Protein AF-A0A9N7UWE5-F1 (afdb_monomer_lite)

Organism: Pleuronectes platessa (NCBI:txid8262)

Structure (mmCIF, N/CA/C/O backbone):
data_AF-A0A9N7UWE5-F1
#
_entry.id   AF-A0A9N7UWE5-F1
#
loop_
_atom_site.group_PDB
_atom_site.id
_atom_site.type_symbol
_atom_site.label_atom_id
_atom_site.label_alt_id
_atom_site.label_comp_id
_atom_site.label_asym_id
_atom_site.label_entity_id
_atom_site.label_seq_id
_atom_site.pdbx_PDB_ins_code
_atom_site.Cartn_x
_atom_site.Cartn_y
_atom_site.Cartn_z
_atom_site.occupancy
_atom_site.B_iso_or_equiv
_atom_site.auth_seq_id
_atom_site.auth_comp_id
_atom_site.auth_asym_id
_atom_site.auth_atom_id
_atom_site.pdbx_PDB_model_num
ATOM 1 N N . MET A 1 1 ? 0.016 15.949 20.061 1.00 28.44 1 MET A N 1
ATOM 2 C CA . MET A 1 1 ? -0.399 16.517 18.764 1.00 28.44 1 MET A CA 1
ATOM 3 C C . MET A 1 1 ? -0.449 15.328 17.823 1.00 28.44 1 MET A C 1
ATOM 5 O O . MET A 1 1 ? 0.556 14.978 17.227 1.00 28.44 1 MET A O 1
ATOM 9 N N . GLU A 1 2 ? -1.555 14.591 17.890 1.00 26.73 2 GLU A N 1
ATOM 10 C CA . GLU A 1 2 ? -1.781 13.383 17.089 1.00 26.73 2 GLU A CA 1
ATOM 11 C C . GLU A 1 2 ? -2.125 13.824 15.660 1.00 26.73 2 GLU A C 1
ATOM 13 O O . GLU A 1 2 ? -2.926 14.754 15.519 1.00 26.73 2 GLU A O 1
ATOM 18 N N . PRO A 1 3 ? -1.537 13.233 14.607 1.00 29.22 3 PRO A N 1
ATOM 19 C CA . PRO A 1 3 ? -1.977 13.507 13.250 1.00 29.22 3 PRO A CA 1
ATOM 20 C C . PRO A 1 3 ? -3.410 12.990 13.080 1.00 29.22 3 PRO A C 1
ATOM 22 O O . PRO A 1 3 ? -3.706 11.806 13.232 1.00 29.22 3 PRO A O 1
ATOM 25 N N . ASP A 1 4 ? -4.310 13.925 12.806 1.00 27.38 4 ASP A N 1
ATOM 26 C CA . ASP A 1 4 ? -5.723 13.686 12.577 1.00 27.38 4 ASP A CA 1
ATOM 27 C C . ASP A 1 4 ? -5.925 12.951 11.242 1.00 27.38 4 ASP A C 1
ATOM 29 O O . ASP A 1 4 ? -5.776 13.519 10.161 1.00 27.38 4 ASP A O 1
ATOM 33 N N . PHE A 1 5 ? -6.254 11.662 11.319 1.00 35.66 5 PHE A N 1
ATOM 34 C CA . PHE A 1 5 ? -6.633 10.836 10.170 1.00 35.66 5 PHE A CA 1
ATOM 35 C C . PHE A 1 5 ? -8.125 10.968 9.808 1.00 35.66 5 PHE A C 1
ATOM 37 O O . PHE A 1 5 ? -8.650 10.146 9.052 1.00 35.66 5 PHE A O 1
ATOM 44 N N . THR A 1 6 ? -8.843 11.993 10.287 1.00 32.62 6 THR A N 1
ATOM 45 C CA . THR A 1 6 ? -10.228 12.261 9.865 1.00 32.62 6 THR A CA 1
ATOM 46 C C . THR A 1 6 ? -10.322 12.912 8.480 1.00 32.62 6 THR A C 1
ATOM 48 O O . THR A 1 6 ? -11.044 13.871 8.244 1.00 32.62 6 THR A O 1
ATOM 51 N N . GLY A 1 7 ? -9.717 12.274 7.481 1.00 30.69 7 GLY A N 1
ATOM 52 C CA . GLY A 1 7 ? -10.150 12.391 6.089 1.00 30.69 7 GLY A CA 1
ATOM 53 C C . GLY A 1 7 ? -11.409 11.556 5.831 1.00 30.69 7 GLY A C 1
ATOM 54 O O . GLY A 1 7 ? -11.403 10.687 4.963 1.00 30.69 7 GLY A O 1
ATOM 55 N N . LYS A 1 8 ? -12.489 11.760 6.598 1.00 36.31 8 LYS A N 1
ATOM 56 C CA . LYS A 1 8 ? -13.797 11.147 6.312 1.00 36.31 8 LYS A CA 1
ATOM 57 C C . LYS A 1 8 ? -14.461 11.926 5.178 1.00 36.31 8 LYS A C 1
ATOM 59 O O . LYS A 1 8 ? -15.153 12.907 5.426 1.00 36.31 8 LYS A O 1
ATOM 64 N N . ARG A 1 9 ? -14.278 11.485 3.932 1.00 36.41 9 ARG A N 1
ATOM 65 C CA . ARG A 1 9 ? -15.212 11.845 2.857 1.00 36.41 9 ARG A CA 1
ATOM 66 C C . ARG A 1 9 ? -16.353 10.833 2.855 1.00 36.41 9 ARG A C 1
ATOM 68 O O . ARG A 1 9 ? -16.138 9.652 2.599 1.00 36.41 9 ARG A O 1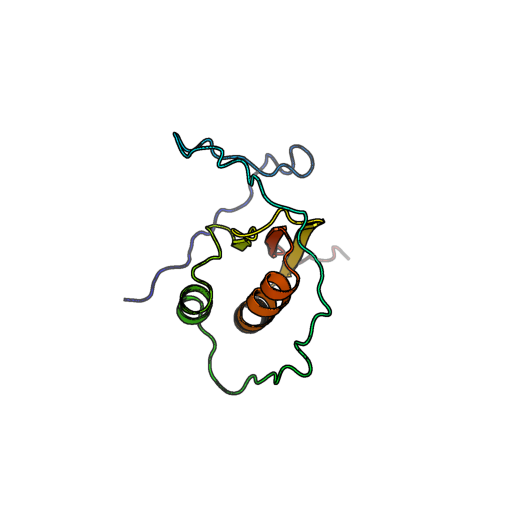
ATOM 75 N N . ASN A 1 10 ? -17.547 11.311 3.197 1.00 30.31 10 ASN A N 1
ATOM 76 C CA . ASN A 1 10 ? -18.788 10.571 3.013 1.00 30.31 10 ASN A CA 1
ATOM 77 C C . ASN A 1 10 ? -19.048 10.438 1.507 1.00 30.31 10 ASN A C 1
ATOM 79 O O . ASN A 1 10 ? -18.948 11.420 0.773 1.00 30.31 10 ASN A O 1
ATOM 83 N N . VAL A 1 11 ? -19.346 9.220 1.061 1.00 43.16 11 VAL A N 1
ATOM 84 C CA . VAL A 1 11 ? -19.794 8.943 -0.306 1.00 43.16 11 VAL A CA 1
ATOM 85 C C . VAL A 1 11 ? -21.229 9.457 -0.424 1.00 43.16 11 VAL A C 1
ATOM 87 O O . VAL A 1 11 ? -22.121 8.913 0.222 1.00 43.16 11 VAL A O 1
ATOM 90 N N . SER A 1 12 ? -21.445 10.509 -1.215 1.00 35.28 12 SER A N 1
ATOM 91 C CA . SER A 1 12 ? -22.779 10.928 -1.651 1.00 35.28 12 SER A CA 1
ATOM 92 C C . SER A 1 12 ? -22.823 11.087 -3.173 1.00 35.28 12 SER A C 1
ATOM 94 O O . SER A 1 12 ? -22.266 12.032 -3.726 1.00 35.28 12 SER A O 1
ATOM 96 N N . GLU A 1 13 ? -23.512 10.119 -3.787 1.00 40.38 13 GLU A N 1
ATOM 97 C CA . GLU A 1 13 ? -24.467 10.257 -4.906 1.00 40.38 13 GLU A CA 1
ATOM 98 C C . GLU A 1 13 ? -23.976 10.357 -6.363 1.00 40.38 13 GLU A C 1
ATOM 100 O O . GLU A 1 13 ? -24.789 10.507 -7.269 1.00 40.38 13 GLU A O 1
ATOM 105 N N . GLU A 1 14 ? -22.699 10.090 -6.634 1.00 36.31 14 GLU A N 1
ATOM 106 C CA . GLU A 1 14 ? -22.213 9.702 -7.977 1.00 36.31 14 GLU A CA 1
ATOM 107 C C . GLU A 1 14 ? -21.528 8.320 -7.913 1.00 36.31 14 GLU A C 1
ATOM 109 O O . GLU A 1 14 ? -20.378 8.153 -8.302 1.00 36.31 14 GLU A O 1
ATOM 114 N N . GLU A 1 15 ? -22.226 7.325 -7.352 1.00 43.97 15 GLU A N 1
ATOM 115 C CA . GLU A 1 15 ? -21.746 6.040 -6.793 1.00 43.97 15 GLU A CA 1
ATOM 116 C C . GLU A 1 15 ? -20.818 5.145 -7.634 1.00 43.97 15 GLU A C 1
ATOM 118 O O . GLU A 1 15 ? -20.455 4.062 -7.186 1.00 43.97 15 GLU A O 1
ATOM 123 N N . GLU A 1 16 ? -20.391 5.524 -8.834 1.00 43.69 16 GLU A N 1
ATOM 124 C CA . GLU A 1 16 ? -19.594 4.601 -9.624 1.00 43.69 16 GLU A CA 1
ATOM 125 C C . GLU A 1 16 ? -18.741 5.261 -10.704 1.00 43.69 16 GLU A C 1
ATOM 127 O O . GLU A 1 16 ? -17.572 4.906 -10.849 1.00 43.69 16 GLU A O 1
ATOM 132 N N . LYS A 1 17 ? -19.358 6.029 -11.608 1.00 40.38 17 LYS A N 1
ATOM 133 C CA . LYS A 1 17 ? -19.020 5.952 -13.050 1.00 40.38 17 LYS A CA 1
ATOM 134 C C . LYS A 1 17 ? -18.286 4.635 -13.435 1.00 40.38 17 LYS A C 1
ATOM 136 O O . LYS A 1 17 ? -17.290 4.615 -14.148 1.00 40.38 17 LYS A O 1
ATOM 141 N N . ARG A 1 18 ? -18.832 3.531 -12.904 1.00 48.28 18 ARG A N 1
ATOM 142 C CA . ARG A 1 18 ? -18.579 2.101 -13.095 1.00 48.28 18 ARG A CA 1
ATOM 143 C C . ARG A 1 18 ? -17.222 1.468 -12.717 1.00 48.28 18 ARG A C 1
ATOM 145 O O . ARG A 1 18 ? -16.718 0.665 -13.488 1.00 48.28 18 ARG A O 1
ATOM 152 N N . MET A 1 19 ? -16.684 1.735 -11.518 1.00 44.28 19 MET A N 1
ATOM 153 C CA . MET A 1 19 ? -15.326 1.388 -11.000 1.00 44.28 19 MET A CA 1
ATOM 154 C C . MET A 1 19 ? -14.265 2.502 -11.188 1.00 44.28 19 MET A C 1
ATOM 156 O O . MET A 1 19 ? -13.062 2.231 -11.231 1.00 44.28 19 MET A O 1
ATOM 160 N N . GLY A 1 20 ? -14.687 3.767 -11.291 1.00 29.86 20 GLY A N 1
ATOM 161 C CA . GLY A 1 20 ? -13.846 4.923 -11.625 1.00 29.86 20 GLY A CA 1
ATOM 162 C C . GLY A 1 20 ? -12.791 5.318 -10.578 1.00 29.86 20 GLY A C 1
ATOM 163 O O . GLY A 1 20 ? -13.089 5.947 -9.569 1.00 29.86 20 GLY A O 1
ATOM 164 N N . VAL A 1 21 ? -11.524 5.024 -10.879 1.00 42.44 21 VAL A N 1
ATOM 165 C CA . VAL A 1 21 ? -10.328 5.613 -10.254 1.00 42.44 21 VAL A CA 1
ATOM 166 C C . VAL A 1 21 ? -10.088 7.004 -10.858 1.00 42.44 21 VAL A C 1
ATOM 168 O O . VAL A 1 21 ? -9.732 7.103 -12.033 1.00 42.44 21 VAL A O 1
ATOM 171 N N . GLU A 1 22 ? -10.235 8.084 -10.086 1.00 37.09 22 GLU A N 1
ATOM 172 C CA . GLU A 1 22 ? -9.873 9.433 -10.548 1.00 37.09 22 GLU A CA 1
ATOM 173 C C . GLU A 1 22 ? -8.345 9.606 -10.644 1.00 37.09 22 GLU A C 1
ATOM 175 O O . GLU A 1 22 ? -7.605 9.414 -9.675 1.00 37.09 22 GLU A O 1
ATOM 180 N N . ARG A 1 23 ? -7.862 10.005 -11.829 1.00 41.22 23 ARG A N 1
ATOM 181 C CA . ARG A 1 23 ? -6.534 10.605 -12.009 1.00 41.22 23 ARG A CA 1
ATOM 182 C C . ARG A 1 23 ? -6.634 12.081 -11.646 1.00 41.22 23 ARG A C 1
ATOM 184 O O . ARG A 1 23 ? -7.219 12.851 -12.401 1.00 41.22 23 ARG A O 1
ATOM 191 N N . MET A 1 24 ? -5.996 12.491 -10.555 1.00 34.28 24 MET A N 1
ATOM 192 C CA . MET A 1 24 ? -5.613 13.892 -10.418 1.00 34.28 24 MET A CA 1
ATOM 193 C C . MET A 1 24 ? -4.445 14.150 -11.372 1.00 34.28 24 MET A C 1
ATOM 195 O O . MET A 1 24 ? -3.380 13.545 -11.252 1.00 34.28 24 MET A O 1
ATOM 199 N N . ILE A 1 25 ? -4.679 15.012 -12.362 1.00 44.03 25 ILE A N 1
ATOM 200 C CA . ILE A 1 25 ? -3.634 15.584 -13.207 1.00 44.03 25 ILE A CA 1
ATOM 201 C C . ILE A 1 25 ? -2.845 16.541 -12.310 1.00 44.03 25 ILE A C 1
ATOM 203 O O . ILE A 1 25 ? -3.223 17.694 -12.123 1.00 44.03 25 ILE A O 1
ATOM 207 N N . GLY A 1 26 ? -1.778 16.020 -11.710 1.00 34.75 26 GLY A N 1
ATOM 208 C CA . GLY A 1 26 ? -0.696 16.814 -11.151 1.00 34.75 26 GLY A CA 1
ATOM 209 C C . GLY A 1 26 ? 0.270 17.190 -12.269 1.00 34.75 26 GLY A C 1
ATOM 210 O O . GLY A 1 26 ? 0.764 16.334 -13.001 1.00 34.75 26 GLY A O 1
ATOM 211 N N . SER A 1 27 ? 0.488 18.488 -12.419 1.00 38.44 27 SER A N 1
ATOM 212 C CA . SER A 1 27 ? 1.426 19.134 -13.327 1.00 38.44 27 SER A CA 1
ATOM 213 C C . SER A 1 27 ? 2.832 18.531 -13.234 1.00 38.44 27 SER A C 1
ATOM 215 O O . SER A 1 27 ? 3.393 18.460 -12.148 1.00 38.44 27 SER A O 1
ATOM 217 N N . GLY A 1 28 ? 3.415 18.180 -14.384 1.00 41.81 28 GLY A N 1
ATOM 218 C CA . GLY A 1 28 ? 4.865 18.105 -14.588 1.00 41.81 28 GLY A CA 1
ATOM 219 C C . GLY A 1 28 ? 5.642 17.133 -13.695 1.00 41.81 28 GLY A C 1
ATOM 220 O O . GLY A 1 28 ? 6.259 17.533 -12.717 1.00 41.81 28 GLY A O 1
ATOM 221 N N . GLY A 1 29 ? 5.735 15.878 -14.125 1.00 33.41 29 GLY A N 1
ATOM 222 C CA . GLY A 1 29 ? 6.756 14.937 -13.674 1.00 33.41 29 GLY A CA 1
ATOM 223 C C . GLY A 1 29 ? 7.061 14.001 -14.831 1.00 33.41 29 GLY A C 1
ATOM 224 O O . GLY A 1 29 ? 6.152 13.368 -15.355 1.00 33.41 29 GLY A O 1
ATOM 225 N N . GLN A 1 30 ? 8.303 14.023 -15.301 1.00 32.38 30 GLN A N 1
ATOM 226 C CA . GLN A 1 30 ? 8.770 13.347 -16.506 1.00 32.38 30 GLN A CA 1
ATOM 227 C C . GLN A 1 30 ? 8.300 11.888 -16.559 1.00 32.38 30 GLN A C 1
ATOM 229 O O . GLN A 1 30 ? 8.453 11.137 -15.599 1.00 32.38 30 GLN A O 1
ATOM 234 N N . GLU A 1 31 ? 7.754 11.485 -17.708 1.00 41.59 31 GLU A N 1
ATOM 235 C CA . GLU A 1 31 ? 7.616 10.079 -18.063 1.00 41.59 31 GLU A CA 1
ATOM 236 C C . GLU A 1 31 ? 9.024 9.510 -18.241 1.00 41.59 31 GLU A C 1
ATOM 238 O O . GLU A 1 31 ? 9.597 9.496 -19.333 1.00 41.59 31 GLU A O 1
ATOM 243 N N . GLU A 1 32 ? 9.618 9.104 -17.125 1.00 43.56 32 GLU A N 1
ATOM 244 C CA . GLU A 1 32 ? 10.858 8.355 -17.097 1.00 43.56 32 GLU A CA 1
ATOM 245 C C . GLU A 1 32 ? 10.532 6.971 -17.660 1.00 43.56 32 GLU A C 1
ATOM 247 O O . GLU A 1 32 ? 10.134 6.036 -16.964 1.00 43.56 32 GLU A O 1
ATOM 252 N N . ARG A 1 33 ? 10.596 6.870 -18.993 1.00 47.94 33 ARG A N 1
ATOM 253 C CA . ARG A 1 33 ? 10.618 5.594 -19.702 1.00 47.94 33 ARG A CA 1
ATOM 254 C C . ARG A 1 33 ? 11.680 4.748 -19.018 1.00 47.94 33 ARG A C 1
ATOM 256 O O . ARG A 1 33 ? 12.865 5.003 -19.206 1.00 47.94 33 ARG A O 1
ATOM 263 N N . ALA A 1 34 ? 11.268 3.728 -18.272 1.00 49.94 34 ALA A N 1
ATOM 264 C CA . ALA A 1 34 ? 12.176 2.674 -17.863 1.00 49.94 34 ALA A CA 1
ATOM 265 C C . ALA A 1 34 ? 12.739 2.038 -19.145 1.00 49.94 34 ALA A C 1
ATOM 267 O O . ALA A 1 34 ? 12.115 1.166 -19.754 1.00 49.94 34 ALA A O 1
ATOM 268 N N . VAL A 1 35 ? 13.911 2.500 -19.585 1.00 54.12 35 VAL A N 1
ATOM 269 C CA . VAL A 1 35 ? 14.775 1.805 -20.542 1.00 54.12 35 VAL A CA 1
ATOM 270 C C . VAL A 1 35 ? 15.371 0.630 -19.769 1.00 54.12 35 VAL A C 1
ATOM 272 O O . VAL A 1 35 ? 16.534 0.622 -19.390 1.00 54.12 35 VAL A O 1
ATOM 275 N N . GLY A 1 36 ? 14.514 -0.314 -19.395 1.00 58.75 36 GLY A N 1
ATOM 276 C CA . GLY A 1 36 ? 14.825 -1.344 -18.421 1.00 58.75 36 GLY A CA 1
ATOM 277 C C . GLY A 1 36 ? 14.263 -2.676 -18.870 1.00 58.75 36 GLY A C 1
ATOM 278 O O . GLY A 1 36 ? 13.107 -2.779 -19.291 1.00 58.75 36 GLY A O 1
ATOM 279 N N . THR A 1 37 ? 15.094 -3.708 -18.779 1.00 81.62 37 THR A N 1
ATOM 280 C CA . THR A 1 37 ? 14.703 -5.105 -18.965 1.00 81.62 37 THR A CA 1
ATOM 281 C C . THR A 1 37 ? 13.489 -5.436 -18.086 1.00 81.62 37 THR A C 1
ATOM 283 O O . THR A 1 37 ? 13.292 -4.856 -17.013 1.00 81.62 37 THR A O 1
ATOM 286 N N . ILE A 1 38 ? 12.642 -6.364 -18.544 1.00 85.81 38 ILE A N 1
ATOM 287 C CA . ILE A 1 38 ? 11.531 -6.891 -17.736 1.00 85.81 38 ILE A CA 1
ATOM 288 C C . ILE A 1 38 ? 12.098 -7.390 -16.405 1.00 85.81 38 ILE A C 1
ATOM 290 O O . ILE A 1 38 ? 13.127 -8.066 -16.405 1.00 85.81 38 ILE A O 1
ATOM 294 N N . CYS A 1 39 ? 11.428 -7.075 -15.293 1.00 86.62 39 CYS A N 1
ATOM 295 C CA . CYS A 1 39 ? 11.816 -7.579 -13.983 1.00 86.62 39 CYS A CA 1
ATOM 296 C C . CYS A 1 39 ? 11.916 -9.104 -14.047 1.00 86.62 39 CYS A C 1
ATOM 298 O O . CYS A 1 39 ? 10.913 -9.803 -14.224 1.00 86.62 39 CYS A O 1
ATOM 300 N N . ILE A 1 40 ? 13.138 -9.618 -13.933 1.00 77.31 40 ILE A N 1
ATOM 301 C CA . ILE A 1 40 ? 13.348 -11.045 -13.774 1.00 77.31 40 ILE A CA 1
ATOM 302 C C . ILE A 1 40 ? 12.825 -11.402 -12.392 1.00 77.31 40 ILE A C 1
ATOM 304 O O . ILE A 1 40 ? 13.293 -10.881 -11.381 1.00 77.31 40 ILE A O 1
ATOM 308 N N . GLN A 1 41 ? 11.832 -12.285 -12.344 1.00 66.25 41 GLN A N 1
ATOM 309 C CA . GLN A 1 41 ? 11.441 -12.931 -11.101 1.00 66.25 41 GLN A CA 1
ATOM 310 C C . GLN A 1 41 ? 12.514 -13.979 -10.781 1.00 66.25 41 GLN A C 1
ATOM 312 O O . GLN A 1 41 ? 12.267 -15.180 -10.844 1.00 66.25 41 GLN A O 1
ATOM 317 N N . LEU A 1 42 ? 13.750 -13.516 -10.548 1.00 62.59 42 LEU A N 1
ATOM 318 C CA . LEU A 1 42 ? 14.789 -14.329 -9.933 1.00 62.59 42 LEU A CA 1
ATOM 319 C C . LEU A 1 42 ? 14.174 -14.859 -8.644 1.00 62.59 42 LEU A C 1
ATOM 321 O O . LEU A 1 42 ? 13.552 -14.093 -7.906 1.00 62.59 42 LEU A O 1
ATOM 325 N N . VAL A 1 43 ? 14.253 -16.180 -8.494 1.00 58.84 43 VAL A N 1
ATOM 326 C CA . VAL A 1 43 ? 13.645 -17.002 -7.445 1.00 58.84 43 VAL A CA 1
ATOM 327 C C . VAL A 1 43 ? 13.476 -16.177 -6.172 1.00 58.84 43 VAL A C 1
ATOM 329 O O . VAL A 1 43 ? 14.452 -15.626 -5.672 1.00 58.84 43 VAL A O 1
ATOM 332 N N . CYS A 1 44 ? 12.234 -15.998 -5.710 1.00 59.62 44 CYS A N 1
ATOM 333 C CA . CYS A 1 44 ? 11.945 -15.209 -4.518 1.00 59.62 44 CYS A CA 1
ATOM 334 C C . CYS A 1 44 ? 12.548 -15.902 -3.281 1.00 59.62 44 CYS A C 1
ATOM 336 O O . CYS A 1 44 ? 11.821 -16.532 -2.521 1.00 59.62 44 CYS A O 1
ATOM 338 N N . ASP A 1 45 ? 13.858 -15.771 -3.061 1.00 53.59 45 ASP A N 1
ATOM 339 C CA . ASP A 1 45 ? 14.605 -16.266 -1.895 1.00 53.59 45 ASP A CA 1
ATOM 340 C C . ASP A 1 45 ? 14.352 -15.385 -0.666 1.00 53.59 45 ASP A C 1
ATOM 342 O O . ASP A 1 45 ? 15.237 -14.994 0.091 1.00 53.59 45 ASP A O 1
ATOM 346 N N . VAL A 1 46 ? 13.090 -15.050 -0.440 1.00 66.81 46 VAL A N 1
ATOM 347 C CA . VAL A 1 46 ? 12.632 -14.582 0.858 1.00 66.81 46 VAL A CA 1
ATOM 348 C C . VAL A 1 46 ? 11.786 -15.693 1.418 1.00 66.81 46 VAL A C 1
ATOM 350 O O . VAL A 1 46 ? 10.590 -15.770 1.165 1.00 66.81 46 VAL A O 1
ATOM 353 N N . GLY A 1 47 ? 12.487 -16.596 2.105 1.00 74.75 47 GLY A N 1
ATOM 354 C CA . GLY A 1 47 ? 11.924 -17.729 2.815 1.00 74.75 47 GLY A CA 1
ATOM 355 C C . GLY A 1 47 ? 10.996 -17.292 3.949 1.00 74.75 47 GLY A C 1
ATOM 356 O O . GLY A 1 47 ? 10.136 -16.428 3.804 1.00 74.75 47 GLY A O 1
ATOM 357 N N . ARG A 1 48 ? 11.119 -17.922 5.113 1.00 78.94 48 ARG A N 1
ATOM 358 C CA . ARG A 1 48 ? 10.160 -17.707 6.202 1.00 78.94 48 ARG A CA 1
ATOM 359 C C . ARG A 1 48 ? 10.178 -16.251 6.680 1.00 78.94 48 ARG A C 1
ATOM 361 O O . ARG A 1 48 ? 11.229 -15.723 7.031 1.00 78.94 48 ARG A O 1
ATOM 368 N N . LEU A 1 49 ? 9.000 -15.637 6.735 1.00 85.94 49 LEU A N 1
ATOM 369 C CA . LEU A 1 49 ? 8.781 -14.352 7.386 1.00 85.94 49 LEU A CA 1
ATOM 370 C C . LEU A 1 49 ? 8.218 -14.610 8.783 1.00 85.94 49 LEU A C 1
ATOM 372 O O . LEU A 1 49 ? 7.169 -15.239 8.913 1.00 85.94 49 LEU A O 1
ATOM 376 N N . LEU A 1 50 ? 8.911 -14.133 9.816 1.00 87.81 50 LEU A N 1
ATOM 377 C CA . LEU A 1 50 ? 8.381 -14.150 11.174 1.00 87.81 50 LEU A CA 1
ATOM 378 C C . LEU A 1 50 ? 7.317 -13.056 11.306 1.00 87.81 50 LEU A C 1
ATOM 380 O O . LEU A 1 50 ? 7.575 -11.892 10.994 1.00 87.81 50 LEU A O 1
ATOM 384 N N . ILE A 1 51 ? 6.122 -13.447 11.742 1.00 90.06 51 ILE A N 1
ATOM 385 C CA . ILE A 1 51 ? 4.987 -12.547 11.940 1.00 90.06 51 ILE A CA 1
ATOM 386 C C . ILE A 1 51 ? 4.705 -12.480 13.437 1.00 90.06 51 ILE A C 1
ATOM 388 O O . ILE A 1 51 ? 4.448 -13.504 14.068 1.00 90.06 51 ILE A O 1
ATOM 392 N N . GLU A 1 52 ? 4.727 -11.271 13.986 1.00 90.00 52 GLU A N 1
ATOM 393 C CA . GLU A 1 52 ? 4.483 -11.001 15.397 1.00 90.00 52 GLU A CA 1
ATOM 394 C C . GLU A 1 52 ? 3.469 -9.869 15.563 1.00 90.00 52 GLU A C 1
ATOM 396 O O . GLU A 1 52 ? 3.499 -8.859 14.862 1.00 90.00 52 GLU A O 1
ATOM 401 N N . PHE A 1 53 ? 2.582 -10.026 16.545 1.00 88.44 53 PHE A N 1
ATOM 402 C CA . PHE A 1 53 ? 1.522 -9.062 16.861 1.00 88.44 53 PHE A CA 1
ATOM 403 C C . PHE A 1 53 ? 1.663 -8.492 18.282 1.00 88.44 53 PHE A C 1
ATOM 405 O O . PHE A 1 53 ? 0.695 -8.038 18.882 1.00 88.44 53 PHE A O 1
ATOM 412 N N . SER A 1 54 ? 2.868 -8.566 18.851 1.00 79.44 54 SER A N 1
ATOM 413 C CA . SER A 1 54 ? 3.145 -8.274 20.263 1.00 79.44 54 SER A CA 1
ATOM 414 C C . SER A 1 54 ? 3.249 -6.777 20.580 1.00 79.44 54 SER A C 1
AT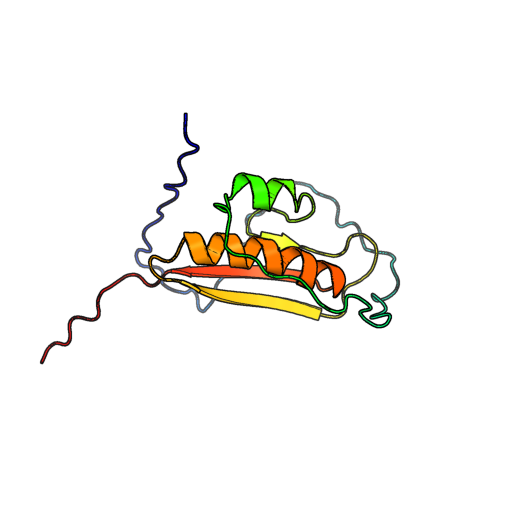OM 416 O O . SER A 1 54 ? 2.944 -6.367 21.697 1.00 79.44 54 SER A O 1
ATOM 418 N N . SER A 1 55 ? 3.659 -5.947 19.614 1.00 82.25 55 SER A N 1
ATOM 419 C CA . SER A 1 55 ? 3.866 -4.500 19.789 1.00 82.25 55 SER A CA 1
ATOM 420 C C . SER A 1 55 ? 2.886 -3.683 18.957 1.00 82.25 55 SER A C 1
ATOM 422 O O . SER A 1 55 ? 2.595 -4.061 17.825 1.00 82.25 55 SER A O 1
ATOM 424 N N . GLN A 1 56 ? 2.387 -2.558 19.489 1.00 86.94 56 GLN A N 1
ATOM 425 C CA . GLN A 1 56 ? 1.465 -1.685 18.754 1.00 86.94 56 GLN A CA 1
ATOM 426 C C . GLN A 1 56 ? 2.094 -1.218 17.435 1.00 86.94 56 GLN A C 1
ATOM 428 O O . GLN A 1 56 ? 3.142 -0.572 17.419 1.00 86.94 56 GLN A O 1
ATOM 433 N N . MET A 1 57 ? 1.433 -1.545 16.324 1.00 91.94 57 MET A N 1
ATOM 434 C CA . MET A 1 57 ? 1.821 -1.075 15.000 1.00 91.94 57 MET A CA 1
ATOM 435 C C . MET A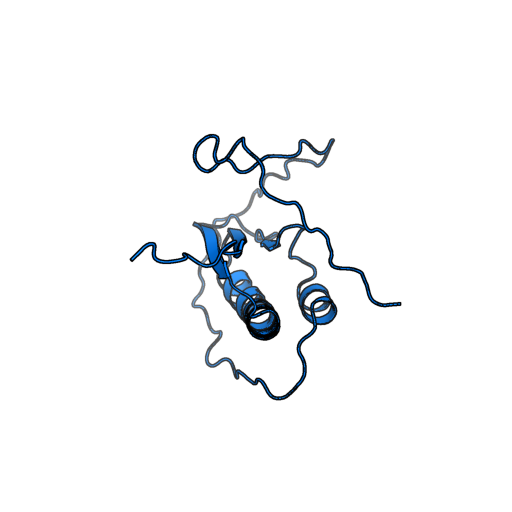 1 57 ? 1.176 0.286 14.738 1.00 91.94 57 MET A C 1
ATOM 437 O O . MET A 1 57 ? -0.033 0.431 14.928 1.00 91.94 57 MET A O 1
ATOM 441 N N . THR A 1 58 ? 1.955 1.269 14.285 1.00 92.81 58 THR A N 1
ATOM 442 C CA . THR A 1 58 ? 1.465 2.614 13.941 1.00 92.81 58 THR A CA 1
ATOM 443 C C . THR A 1 58 ? 1.615 2.887 12.446 1.00 92.81 58 THR A C 1
ATOM 445 O O . THR A 1 58 ? 2.443 2.266 11.775 1.00 92.81 58 THR A O 1
ATOM 448 N N . MET A 1 59 ? 0.810 3.802 11.903 1.00 88.31 59 MET A N 1
ATOM 449 C CA . MET A 1 59 ? 0.867 4.124 10.471 1.00 88.31 59 MET A CA 1
ATOM 45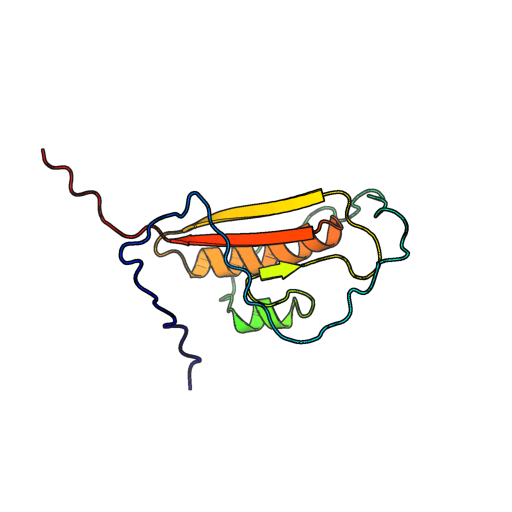0 C C . MET A 1 59 ? 2.155 4.863 10.105 1.00 88.31 59 MET A C 1
ATOM 452 O O . MET A 1 59 ? 2.715 4.635 9.036 1.00 88.31 59 MET A O 1
ATOM 456 N N . GLU A 1 60 ? 2.673 5.677 11.019 1.00 90.75 60 GLU A N 1
ATOM 457 C CA . GLU A 1 60 ? 3.930 6.412 10.873 1.00 90.75 60 GLU A CA 1
ATOM 458 C C . GLU A 1 60 ? 5.097 5.440 10.709 1.00 90.75 60 GLU A C 1
ATOM 460 O O . GLU A 1 60 ? 5.968 5.634 9.861 1.00 90.75 60 GLU A O 1
ATOM 465 N N . ARG A 1 61 ? 5.097 4.349 11.487 1.00 91.44 61 ARG A N 1
ATOM 466 C CA . ARG A 1 61 ? 6.105 3.296 11.366 1.00 91.44 61 ARG A CA 1
ATOM 467 C C . ARG A 1 61 ? 6.015 2.598 10.011 1.00 91.44 61 ARG A C 1
ATOM 469 O O . ARG A 1 61 ? 7.038 2.452 9.348 1.00 91.44 61 ARG A O 1
ATOM 476 N N . VAL A 1 62 ? 4.805 2.235 9.576 1.00 91.62 62 VAL A N 1
ATOM 477 C CA . VAL A 1 62 ? 4.573 1.602 8.265 1.00 91.62 62 VAL A CA 1
ATOM 478 C C . VAL A 1 62 ? 5.091 2.480 7.125 1.00 91.62 62 VAL A C 1
ATOM 480 O O . VAL A 1 62 ? 5.784 1.978 6.241 1.00 91.62 62 VAL A O 1
ATOM 483 N N . GLN A 1 63 ? 4.797 3.782 7.151 1.00 91.00 63 GLN A N 1
ATOM 484 C CA . GLN A 1 63 ? 5.260 4.737 6.140 1.00 91.00 63 GLN A CA 1
ATOM 485 C C . GLN A 1 63 ? 6.783 4.896 6.166 1.00 91.00 63 GLN A C 1
ATOM 487 O O . GLN A 1 63 ? 7.434 4.796 5.128 1.00 91.00 63 GLN A O 1
ATOM 492 N N . LYS A 1 64 ? 7.369 5.067 7.358 1.00 92.19 64 LYS A N 1
ATOM 493 C CA . LYS A 1 64 ? 8.819 5.220 7.536 1.00 92.19 64 LYS A CA 1
ATOM 494 C C . LYS A 1 64 ? 9.606 4.008 7.030 1.00 92.19 64 LYS A C 1
ATOM 496 O O . LYS A 1 64 ? 10.679 4.172 6.459 1.00 92.19 64 LYS A O 1
ATOM 501 N N . GLU A 1 65 ? 9.087 2.800 7.230 1.00 91.25 65 GLU A N 1
ATOM 502 C CA . GLU A 1 65 ? 9.709 1.552 6.759 1.00 91.25 65 GLU A CA 1
ATOM 503 C C . GLU A 1 65 ? 9.517 1.317 5.246 1.00 91.25 65 GLU A C 1
ATOM 505 O O . GLU A 1 65 ? 10.212 0.495 4.640 1.00 91.25 65 GLU A O 1
ATOM 510 N N . ASN A 1 66 ? 8.604 2.054 4.604 1.00 89.94 66 ASN A N 1
ATOM 511 C CA . ASN A 1 66 ? 8.263 1.910 3.189 1.00 89.94 66 ASN A CA 1
ATOM 512 C C . ASN A 1 66 ? 8.352 3.243 2.420 1.00 89.94 66 ASN A C 1
ATOM 514 O O . ASN A 1 66 ? 7.377 3.642 1.786 1.00 89.94 66 ASN A O 1
ATOM 518 N N . PRO A 1 67 ? 9.528 3.900 2.379 1.00 91.38 67 PRO A N 1
ATOM 519 C CA . PRO A 1 67 ? 9.682 5.231 1.779 1.00 91.38 67 PRO A CA 1
ATOM 520 C C . PRO A 1 67 ? 9.433 5.270 0.263 1.00 91.38 67 PRO A C 1
ATOM 522 O O . PRO A 1 67 ? 9.163 6.325 -0.294 1.00 91.38 67 PRO A O 1
ATOM 525 N N . ASN A 1 68 ? 9.511 4.119 -0.410 1.00 89.00 68 ASN A N 1
ATOM 526 C CA . ASN A 1 68 ? 9.299 4.016 -1.856 1.00 89.00 68 ASN A CA 1
ATOM 527 C C . ASN A 1 68 ? 7.820 3.807 -2.225 1.00 89.00 68 ASN A C 1
ATOM 529 O O . ASN A 1 68 ? 7.505 3.661 -3.404 1.00 89.00 68 ASN A O 1
ATOM 533 N N . VAL A 1 69 ? 6.929 3.704 -1.235 1.00 90.12 69 VAL A N 1
ATOM 534 C CA . VAL A 1 69 ? 5.483 3.640 -1.461 1.00 90.12 69 VAL A CA 1
ATOM 535 C C . VAL A 1 69 ? 4.970 5.069 -1.569 1.00 90.12 69 VAL A C 1
ATOM 537 O O . VAL A 1 69 ? 5.149 5.872 -0.657 1.00 90.12 69 VAL A O 1
ATOM 540 N N . THR A 1 70 ? 4.350 5.388 -2.698 1.00 89.44 70 THR A N 1
ATOM 541 C CA . THR A 1 70 ? 3.788 6.710 -2.964 1.00 89.44 70 THR A CA 1
ATOM 542 C C . THR A 1 70 ? 2.392 6.853 -2.360 1.00 89.44 70 THR A C 1
ATOM 544 O O . THR A 1 70 ? 1.794 5.896 -1.848 1.00 89.44 70 THR A O 1
ATOM 547 N N . GLU A 1 71 ? 1.865 8.078 -2.407 1.00 83.69 71 GLU A N 1
ATOM 548 C CA . GLU A 1 71 ? 0.533 8.407 -1.909 1.00 83.69 71 GLU A CA 1
ATOM 549 C C . GLU A 1 71 ? -0.546 7.451 -2.454 1.00 83.69 71 GLU A C 1
ATOM 551 O O . GLU A 1 71 ? -0.543 7.042 -3.620 1.00 83.69 71 GLU A O 1
ATOM 556 N N . GLY A 1 72 ? -1.474 7.060 -1.577 1.00 82.56 72 GLY A N 1
ATOM 557 C CA . GLY A 1 72 ? -2.509 6.076 -1.898 1.00 82.56 72 GLY A CA 1
ATOM 558 C C . GLY A 1 72 ? -2.022 4.623 -1.900 1.00 82.56 72 GLY A C 1
ATOM 559 O O . GLY A 1 72 ? -2.734 3.751 -2.387 1.00 82.56 72 GLY A O 1
ATOM 560 N N . GLY A 1 73 ? -0.827 4.338 -1.370 1.00 88.12 73 GLY A N 1
ATOM 561 C CA . GLY A 1 73 ? -0.351 2.966 -1.173 1.00 88.12 73 GLY A CA 1
ATOM 562 C C . GLY A 1 73 ? 0.118 2.287 -2.459 1.00 88.12 73 GLY A C 1
ATOM 563 O O . GLY A 1 73 ? -0.033 1.069 -2.596 1.00 88.12 73 GLY A O 1
ATOM 564 N N . ARG A 1 74 ? 0.655 3.066 -3.408 1.00 93.94 74 ARG A N 1
ATOM 565 C CA . ARG A 1 74 ? 1.157 2.564 -4.693 1.00 93.94 74 ARG A CA 1
ATOM 566 C C . ARG A 1 74 ? 2.664 2.361 -4.681 1.00 93.94 74 ARG A C 1
ATOM 568 O O . ARG A 1 74 ? 3.400 3.063 -3.996 1.00 93.94 74 ARG A O 1
ATOM 575 N N . TYR A 1 75 ? 3.127 1.399 -5.461 1.00 94.19 75 TYR A N 1
ATOM 576 C CA . TYR A 1 75 ? 4.545 1.140 -5.660 1.00 94.19 75 TYR A CA 1
ATOM 577 C C . TYR A 1 75 ? 4.786 0.626 -7.070 1.00 94.19 75 TYR A C 1
ATOM 579 O O . TYR A 1 75 ? 4.077 -0.254 -7.551 1.00 94.19 75 TYR A O 1
ATOM 587 N N . THR A 1 76 ? 5.855 1.117 -7.681 1.00 92.94 76 THR A N 1
ATOM 588 C CA . THR A 1 76 ? 6.376 0.608 -8.945 1.00 92.94 76 THR A CA 1
ATOM 589 C C . THR A 1 76 ? 7.882 0.390 -8.774 1.00 92.94 76 THR A C 1
ATOM 591 O O . THR A 1 76 ? 8.553 1.262 -8.216 1.00 92.94 76 THR A O 1
ATOM 594 N N . PRO A 1 77 ? 8.439 -0.760 -9.200 1.00 91.75 77 PRO A N 1
ATOM 595 C CA . PRO A 1 77 ? 9.879 -0.986 -9.147 1.00 91.75 77 PRO A CA 1
ATOM 596 C C . PRO A 1 77 ? 10.633 0.097 -9.935 1.00 91.75 77 PRO A C 1
ATOM 598 O O . PRO A 1 77 ? 10.309 0.308 -11.102 1.00 91.75 77 PRO A O 1
ATOM 601 N N . PRO A 1 78 ? 11.624 0.780 -9.334 1.00 89.06 78 PRO A N 1
ATOM 602 C CA . PRO A 1 78 ? 12.351 1.854 -10.015 1.00 89.06 78 PRO A CA 1
ATOM 603 C C . PRO A 1 78 ? 13.409 1.328 -10.997 1.00 89.06 78 PRO A C 1
ATOM 605 O O . PRO A 1 78 ? 13.861 2.049 -11.874 1.00 89.06 78 PRO A O 1
ATOM 608 N N . ASP A 1 79 ? 13.831 0.075 -10.833 1.00 88.81 79 ASP A N 1
ATOM 609 C CA . ASP A 1 79 ? 15.008 -0.506 -11.478 1.00 88.81 79 ASP A CA 1
ATOM 610 C C . ASP A 1 79 ? 14.691 -1.409 -12.679 1.00 88.81 79 ASP A C 1
ATOM 612 O O . ASP A 1 79 ? 15.593 -1.809 -13.413 1.00 88.81 79 ASP A O 1
ATOM 616 N N . CYS A 1 80 ? 13.425 -1.768 -12.890 1.00 88.38 80 CYS A N 1
ATOM 617 C CA . CYS A 1 80 ? 13.023 -2.682 -13.956 1.00 88.38 80 CYS A CA 1
ATOM 618 C C . CYS A 1 80 ? 11.566 -2.474 -14.365 1.00 88.38 80 CYS A C 1
ATOM 620 O O . CYS A 1 80 ? 10.767 -1.910 -13.619 1.00 88.38 80 CYS A O 1
ATOM 622 N N . ARG A 1 81 ? 11.190 -2.977 -15.550 1.00 92.00 81 ARG A N 1
ATOM 623 C CA . ARG A 1 81 ? 9.793 -2.929 -15.994 1.00 92.00 81 ARG A CA 1
ATOM 624 C C . ARG A 1 81 ? 8.993 -4.078 -15.360 1.00 92.00 81 ARG A C 1
ATOM 626 O O . ARG A 1 81 ? 9.259 -5.237 -15.703 1.00 92.00 81 ARG A O 1
ATOM 633 N N . PRO A 1 82 ? 7.998 -3.803 -14.499 1.00 90.06 82 PRO A N 1
ATOM 634 C CA . PRO A 1 82 ? 7.213 -4.844 -13.842 1.00 90.06 82 PRO A CA 1
ATOM 635 C C . PRO A 1 82 ? 6.412 -5.647 -14.866 1.00 90.06 82 PRO A C 1
ATOM 637 O O . PRO A 1 82 ? 5.859 -5.098 -15.822 1.00 90.06 82 PRO A O 1
ATOM 640 N N . ARG A 1 83 ? 6.337 -6.966 -14.662 1.00 88.56 83 ARG A N 1
ATOM 641 C CA . ARG A 1 83 ? 5.533 -7.862 -15.509 1.00 88.56 83 ARG A CA 1
ATOM 642 C C . ARG A 1 83 ? 4.036 -7.732 -15.227 1.00 88.56 83 ARG A C 1
ATOM 644 O O . ARG A 1 83 ? 3.229 -7.889 -16.137 1.00 88.56 83 ARG A O 1
ATOM 651 N N . TRP A 1 84 ? 3.686 -7.460 -13.974 1.00 88.38 84 TRP A N 1
ATOM 652 C CA . TRP A 1 84 ? 2.313 -7.447 -13.486 1.00 88.38 84 TRP A CA 1
ATOM 653 C C . TRP A 1 84 ? 1.967 -6.089 -12.888 1.00 88.38 84 TRP A C 1
ATOM 655 O O . TRP A 1 84 ? 2.784 -5.503 -12.176 1.00 88.38 84 TRP A O 1
ATOM 665 N N . LYS A 1 85 ? 0.738 -5.643 -13.161 1.00 93.44 85 LYS A N 1
ATOM 666 C CA . LYS A 1 85 ? 0.086 -4.506 -12.508 1.00 93.44 85 LYS A CA 1
ATOM 667 C C . LYS A 1 85 ? -1.085 -5.031 -11.687 1.00 93.44 85 LYS A C 1
ATOM 669 O O . LYS A 1 85 ? -1.979 -5.657 -12.253 1.00 93.44 85 LYS A O 1
ATOM 674 N N . VAL A 1 86 ? -1.064 -4.827 -10.374 1.00 94.38 86 VAL A N 1
ATOM 675 C CA . VAL A 1 86 ? -1.959 -5.503 -9.425 1.00 94.38 86 VAL A CA 1
ATOM 676 C C . VAL A 1 86 ? -2.713 -4.486 -8.569 1.00 94.38 86 VAL A C 1
ATOM 678 O O . VAL A 1 86 ? -2.116 -3.642 -7.906 1.00 94.38 86 VAL A O 1
ATOM 681 N N . ALA A 1 87 ? -4.040 -4.596 -8.534 1.00 95.12 87 ALA A N 1
ATOM 682 C CA . ALA A 1 87 ? -4.875 -3.890 -7.568 1.00 95.12 87 ALA A CA 1
ATOM 683 C C . ALA A 1 87 ? -5.218 -4.833 -6.407 1.00 95.12 87 ALA A C 1
ATOM 685 O O . ALA A 1 87 ? -5.819 -5.885 -6.618 1.00 95.12 87 ALA A O 1
ATOM 686 N N . ILE A 1 88 ? -4.833 -4.465 -5.187 1.00 93.44 88 ILE A N 1
ATOM 687 C CA . ILE A 1 88 ? -5.097 -5.243 -3.973 1.00 93.44 88 ILE A CA 1
ATOM 688 C C . ILE A 1 88 ? -6.266 -4.598 -3.251 1.00 93.44 88 ILE A C 1
ATOM 690 O O . ILE A 1 88 ? -6.146 -3.486 -2.744 1.00 93.44 88 ILE A O 1
ATOM 694 N N . ILE A 1 89 ? -7.392 -5.298 -3.210 1.00 92.38 89 ILE A N 1
ATOM 695 C CA . ILE A 1 89 ? -8.630 -4.804 -2.611 1.00 92.38 89 ILE A CA 1
ATOM 696 C C . ILE A 1 89 ? -8.768 -5.417 -1.219 1.00 92.38 89 ILE A C 1
ATOM 698 O O . ILE A 1 89 ? -8.888 -6.633 -1.080 1.00 92.38 89 ILE A O 1
ATOM 702 N N . ILE A 1 90 ? -8.746 -4.574 -0.188 1.00 90.94 90 ILE A N 1
ATOM 703 C CA . ILE A 1 90 ? -8.909 -4.980 1.209 1.00 90.94 90 ILE A CA 1
ATOM 704 C C . ILE A 1 90 ? -10.301 -4.539 1.671 1.00 90.94 90 ILE A C 1
ATOM 706 O O . ILE A 1 90 ? -10.504 -3.346 1.917 1.00 90.94 90 ILE A O 1
ATOM 710 N N . PRO A 1 91 ? -11.268 -5.464 1.812 1.00 92.88 91 PRO A N 1
ATOM 711 C CA . PRO A 1 91 ? -12.525 -5.146 2.467 1.00 92.88 91 PRO A CA 1
ATOM 712 C C . PRO A 1 91 ? -12.253 -4.839 3.941 1.00 92.88 91 PRO A C 1
ATOM 714 O O . PRO A 1 91 ? -11.568 -5.591 4.640 1.00 92.88 91 PRO A O 1
ATOM 717 N N . PHE A 1 92 ? -12.779 -3.720 4.422 1.00 91.25 92 PHE A N 1
ATOM 718 C CA . PHE A 1 92 ? -12.457 -3.198 5.740 1.00 91.25 92 PHE A CA 1
ATOM 719 C C . PHE A 1 92 ? -13.708 -2.775 6.506 1.00 91.25 92 PHE A C 1
ATOM 721 O O . PHE A 1 92 ? -14.619 -2.160 5.959 1.00 91.25 92 PHE A O 1
ATOM 728 N N . ARG A 1 93 ? -13.737 -3.100 7.803 1.00 90.12 93 ARG A N 1
ATOM 729 C CA . ARG A 1 93 ? -14.762 -2.644 8.746 1.00 90.12 93 ARG A CA 1
ATOM 730 C C . ARG A 1 93 ? -14.193 -2.612 10.161 1.00 90.12 93 ARG A C 1
ATOM 732 O O . ARG A 1 93 ? -13.934 -3.669 10.726 1.00 90.12 93 ARG A O 1
ATOM 739 N N . HIS A 1 94 ? -14.004 -1.417 10.724 1.00 85.81 94 HIS A N 1
ATOM 740 C CA . HIS A 1 94 ? -13.607 -1.176 12.127 1.00 85.81 94 HIS A CA 1
ATOM 741 C C . HIS A 1 94 ? -12.424 -2.022 12.657 1.00 85.81 94 HIS A C 1
ATOM 743 O O . HIS A 1 94 ? -12.415 -2.420 13.819 1.00 85.81 94 HIS A O 1
ATOM 749 N N . ARG A 1 95 ? -11.417 -2.330 11.827 1.00 90.06 95 ARG A N 1
ATOM 750 C CA . ARG A 1 95 ? -10.277 -3.199 12.200 1.00 90.06 95 ARG A CA 1
ATOM 751 C C . ARG A 1 95 ? -8.923 -2.527 11.973 1.00 90.06 95 ARG A C 1
ATOM 753 O O . ARG A 1 95 ? -8.009 -3.130 11.415 1.00 90.06 95 ARG A O 1
ATOM 760 N N . GLU A 1 96 ? -8.789 -1.271 12.391 1.00 90.19 96 GLU A N 1
ATOM 761 C CA . GLU A 1 96 ? -7.609 -0.446 12.081 1.00 90.19 96 GLU A CA 1
ATOM 762 C C . GLU A 1 96 ? -6.294 -1.089 12.526 1.00 90.19 96 GLU A C 1
ATOM 764 O O . GLU A 1 96 ? -5.330 -1.099 11.769 1.00 90.19 96 GLU A O 1
ATOM 769 N N . ASN A 1 97 ? -6.261 -1.710 13.707 1.00 91.25 97 ASN A N 1
ATOM 770 C CA . ASN A 1 97 ? -5.052 -2.378 14.190 1.00 91.25 97 ASN A CA 1
ATOM 771 C C . ASN A 1 97 ? -4.618 -3.527 13.269 1.00 91.25 97 ASN A C 1
ATOM 773 O O . ASN A 1 97 ? -3.438 -3.646 12.956 1.00 91.25 97 ASN A O 1
ATOM 777 N N . HIS A 1 98 ? -5.560 -4.334 12.769 1.00 92.19 98 HIS A N 1
ATOM 778 C CA . HIS A 1 98 ? -5.237 -5.414 11.829 1.00 92.19 98 HIS A CA 1
ATOM 779 C C . HIS A 1 98 ? -4.725 -4.863 10.502 1.00 92.19 98 HIS A C 1
ATOM 781 O O . HIS A 1 98 ? -3.796 -5.427 9.933 1.00 92.19 98 HIS A O 1
ATOM 787 N N . LEU A 1 99 ? -5.312 -3.761 10.028 1.00 92.69 99 LEU A N 1
ATOM 788 C CA . LEU A 1 99 ? -4.876 -3.104 8.804 1.00 92.69 99 LEU A CA 1
ATOM 789 C C . LEU A 1 99 ? -3.428 -2.614 8.922 1.00 92.69 99 LEU A C 1
ATOM 791 O O . LEU A 1 99 ? -2.644 -2.839 8.005 1.00 92.69 99 LEU A O 1
ATOM 795 N N . LYS A 1 100 ? -3.043 -2.024 10.060 1.00 92.75 100 LYS A N 1
ATOM 796 C CA . LYS A 1 100 ? -1.662 -1.571 10.306 1.00 92.75 100 LYS A CA 1
ATOM 797 C C . LYS A 1 100 ? -0.658 -2.723 10.189 1.00 92.75 100 LYS A C 1
ATOM 799 O O . LYS A 1 100 ? 0.336 -2.589 9.480 1.00 92.75 100 LYS A O 1
ATOM 804 N N . TYR A 1 101 ? -0.938 -3.874 10.806 1.00 94.38 101 TYR A N 1
ATOM 805 C CA . TYR A 1 101 ? -0.089 -5.065 10.644 1.00 94.38 101 TYR A CA 1
ATOM 806 C C . TYR A 1 101 ? -0.091 -5.603 9.214 1.00 94.38 101 TYR A C 1
ATOM 808 O O . TYR A 1 101 ? 0.961 -5.985 8.704 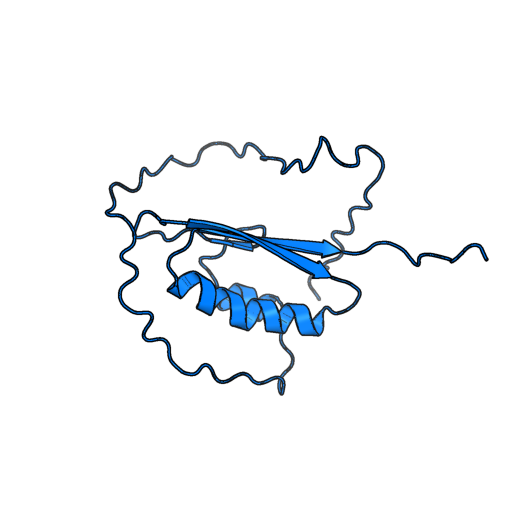1.00 94.38 101 TYR A O 1
ATOM 816 N N . TRP A 1 102 ? -1.255 -5.621 8.560 1.00 93.25 102 TRP A N 1
ATOM 817 C CA . TRP A 1 102 ? -1.373 -6.043 7.167 1.00 93.25 102 TRP A CA 1
ATOM 818 C C . TRP A 1 102 ? -0.442 -5.230 6.276 1.00 93.25 102 TRP A C 1
ATOM 820 O O . TRP A 1 102 ? 0.367 -5.805 5.559 1.00 93.25 102 TRP A O 1
ATOM 830 N N . LEU A 1 103 ? -0.500 -3.902 6.364 1.00 93.94 103 LEU A N 1
ATOM 831 C CA . LEU A 1 103 ? 0.338 -3.018 5.559 1.00 93.94 103 LEU A CA 1
ATOM 832 C C . LEU A 1 103 ? 1.828 -3.170 5.900 1.00 93.94 103 LEU A C 1
ATOM 834 O O . LEU A 1 103 ? 2.645 -3.251 4.983 1.00 93.94 103 LEU A O 1
ATOM 838 N N . HIS A 1 104 ? 2.176 -3.285 7.188 1.00 93.38 104 HIS A N 1
ATOM 839 C CA . HIS A 1 104 ? 3.555 -3.512 7.640 1.00 93.38 104 HIS A CA 1
ATOM 840 C C . HIS A 1 104 ? 4.193 -4.740 6.973 1.00 93.38 104 HIS A C 1
ATOM 842 O O . HIS A 1 104 ? 5.298 -4.650 6.440 1.00 93.38 104 HIS A O 1
ATOM 848 N N . TYR A 1 105 ? 3.491 -5.877 6.954 1.00 93.06 105 TYR A N 1
ATOM 849 C CA . TYR A 1 105 ? 4.032 -7.117 6.390 1.00 93.06 105 TYR A CA 1
ATOM 850 C C . TYR A 1 105 ? 3.860 -7.227 4.877 1.00 93.06 105 TYR A C 1
ATOM 852 O O . TYR A 1 105 ? 4.724 -7.783 4.194 1.00 93.06 105 TYR A O 1
ATOM 860 N N . LEU A 1 106 ? 2.768 -6.695 4.330 1.00 93.25 106 LEU A N 1
ATOM 861 C CA . LEU A 1 106 ? 2.439 -6.861 2.922 1.00 93.25 106 LEU A CA 1
ATOM 862 C C . LEU A 1 106 ? 3.355 -6.027 2.020 1.00 93.25 106 LEU A C 1
ATOM 864 O O . LEU A 1 106 ? 3.835 -6.547 1.013 1.00 93.25 106 LEU A O 1
ATOM 868 N N . HIS A 1 107 ? 3.659 -4.774 2.376 1.00 92.31 107 HIS A N 1
ATOM 869 C CA . HIS A 1 107 ? 4.493 -3.910 1.532 1.00 92.31 107 HIS A CA 1
ATOM 870 C C . HIS A 1 107 ? 5.865 -4.532 1.197 1.00 92.31 107 HIS A C 1
ATOM 872 O O . HIS A 1 107 ? 6.195 -4.621 0.009 1.00 92.31 107 HIS A O 1
ATOM 878 N N . PRO A 1 108 ? 6.654 -5.046 2.164 1.00 90.88 108 PRO A N 1
ATOM 879 C CA . PRO A 1 108 ? 7.909 -5.732 1.858 1.00 90.88 108 PRO A CA 1
ATOM 880 C C . PRO A 1 108 ? 7.731 -6.989 1.001 1.00 90.88 108 PRO A C 1
ATOM 882 O O . PRO A 1 108 ? 8.572 -7.270 0.147 1.00 90.88 108 PRO A O 1
ATOM 885 N N . ILE A 1 109 ? 6.658 -7.762 1.204 1.00 90.19 109 ILE A N 1
ATOM 886 C CA . ILE A 1 109 ? 6.380 -8.963 0.401 1.00 90.19 109 ILE A CA 1
ATOM 887 C C . ILE A 1 109 ? 6.169 -8.577 -1.066 1.00 90.19 109 ILE A C 1
ATOM 889 O O . ILE A 1 109 ? 6.860 -9.106 -1.936 1.00 90.19 109 ILE A O 1
ATOM 893 N N . LEU A 1 110 ? 5.284 -7.619 -1.337 1.00 90.69 110 LEU A N 1
ATOM 894 C CA . LEU A 1 110 ? 4.936 -7.210 -2.701 1.00 90.69 110 LEU A CA 1
ATOM 895 C C . LEU A 1 110 ? 6.106 -6.531 -3.422 1.00 90.69 110 LEU A C 1
ATOM 897 O O . LEU A 1 110 ? 6.373 -6.821 -4.587 1.00 90.69 110 LEU A O 1
ATOM 901 N N . ARG A 1 111 ? 6.868 -5.678 -2.725 1.00 88.81 111 ARG A N 1
ATOM 902 C CA . ARG A 1 111 ? 8.058 -5.019 -3.292 1.00 88.81 111 ARG A CA 1
ATOM 903 C C . ARG A 1 111 ? 9.099 -6.030 -3.773 1.00 88.81 111 ARG A C 1
ATOM 905 O O . ARG A 1 111 ? 9.684 -5.856 -4.839 1.00 88.81 111 ARG A O 1
ATOM 912 N N . ARG A 1 112 ? 9.308 -7.109 -3.012 1.00 87.19 112 ARG A N 1
ATOM 913 C CA . ARG A 1 112 ? 10.258 -8.180 -3.366 1.00 87.19 112 ARG A CA 1
ATOM 914 C C . ARG A 1 112 ? 9.812 -9.003 -4.570 1.00 87.19 112 ARG A C 1
ATOM 916 O O . ARG A 1 112 ? 10.662 -9.520 -5.282 1.00 87.19 112 ARG A O 1
ATOM 923 N N . GLN A 1 113 ? 8.510 -9.066 -4.841 1.00 88.38 113 GLN A N 1
ATOM 924 C CA . GLN A 1 113 ? 7.971 -9.691 -6.052 1.00 88.38 113 GLN A CA 1
ATOM 925 C C . GLN A 1 113 ? 8.161 -8.829 -7.312 1.00 88.38 113 GLN A C 1
ATOM 927 O O . GLN A 1 113 ? 7.837 -9.293 -8.401 1.00 88.38 113 GLN A O 1
ATOM 932 N N . LYS A 1 114 ? 8.681 -7.595 -7.190 1.00 89.56 114 LYS A N 1
ATOM 933 C CA . LYS A 1 114 ? 8.931 -6.673 -8.314 1.00 89.56 114 LYS A CA 1
ATOM 934 C C . LYS A 1 114 ? 7.687 -6.432 -9.187 1.00 89.56 114 LYS A C 1
ATOM 936 O O . LYS A 1 114 ? 7.770 -6.345 -10.413 1.00 89.56 114 LYS A O 1
ATOM 941 N N . ILE A 1 115 ? 6.529 -6.309 -8.542 1.00 91.56 115 ILE A N 1
ATOM 942 C CA . ILE A 1 115 ? 5.255 -5.977 -9.189 1.00 91.56 115 ILE A CA 1
ATOM 943 C C . ILE A 1 115 ? 4.916 -4.495 -9.012 1.00 91.56 115 ILE A C 1
ATOM 945 O O . ILE A 1 115 ? 5.292 -3.880 -8.014 1.00 91.56 115 ILE A O 1
ATOM 949 N N . ASP A 1 116 ? 4.187 -3.941 -9.978 1.00 94.19 116 ASP A N 1
ATOM 950 C CA . ASP A 1 116 ? 3.497 -2.657 -9.839 1.00 94.19 116 ASP A CA 1
ATOM 951 C C . ASP A 1 116 ? 2.185 -2.919 -9.098 1.00 94.19 116 ASP A C 1
ATOM 953 O O . ASP A 1 116 ? 1.363 -3.709 -9.570 1.00 94.19 116 ASP A O 1
ATOM 957 N N . TYR A 1 117 ? 2.013 -2.343 -7.909 1.00 95.25 117 TYR A N 1
ATOM 958 C CA . TYR A 1 117 ? 0.830 -2.587 -7.089 1.00 95.25 117 TYR A CA 1
ATOM 959 C C . TYR A 1 117 ? 0.230 -1.307 -6.517 1.00 95.25 117 TYR A C 1
ATOM 961 O O . TYR A 1 117 ? 0.929 -0.339 -6.224 1.00 95.25 117 TYR A O 1
ATOM 969 N N . GLY A 1 118 ? -1.083 -1.340 -6.289 1.00 95.94 118 GLY A N 1
ATOM 970 C CA . GLY A 1 118 ? -1.809 -0.359 -5.483 1.00 95.94 118 GLY A CA 1
ATOM 971 C C . GLY A 1 118 ? -2.743 -1.051 -4.497 1.00 95.94 118 GLY A C 1
ATOM 972 O O . GLY A 1 118 ? -3.381 -2.044 -4.852 1.00 95.94 118 GLY A O 1
ATOM 973 N N . ILE A 1 119 ? -2.815 -0.540 -3.268 1.00 95.31 119 ILE A N 1
ATOM 974 C C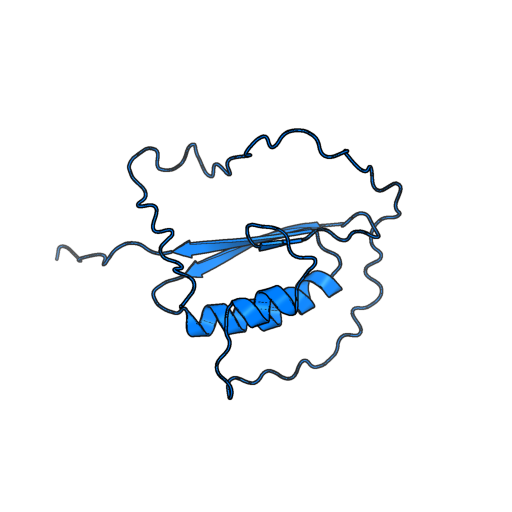A . ILE A 1 119 ? -3.684 -1.070 -2.210 1.00 95.31 119 ILE A CA 1
ATOM 975 C C . ILE A 1 119 ? -4.910 -0.169 -2.051 1.00 95.31 119 ILE A C 1
ATOM 977 O O . ILE A 1 119 ? -4.785 1.027 -1.812 1.00 95.31 119 ILE A O 1
ATOM 981 N N . TYR A 1 120 ? -6.096 -0.765 -2.135 1.00 93.12 120 TYR A N 1
ATOM 982 C CA . TYR A 1 120 ? -7.386 -0.096 -2.035 1.00 93.12 120 TYR A CA 1
ATOM 983 C C . TYR A 1 120 ? -8.146 -0.647 -0.833 1.00 93.12 120 TYR A C 1
ATOM 985 O O . TYR A 1 120 ? -8.516 -1.821 -0.800 1.00 93.12 120 TYR A O 1
ATOM 993 N N . ILE A 1 121 ? -8.370 0.199 0.168 1.00 92.50 121 ILE A N 1
ATOM 994 C CA . ILE A 1 121 ? -9.120 -0.160 1.372 1.00 92.50 121 ILE A CA 1
ATOM 995 C C . ILE A 1 121 ? -10.575 0.235 1.146 1.00 92.50 121 ILE A C 1
ATOM 997 O O . ILE A 1 121 ? -10.900 1.420 1.090 1.00 92.50 121 ILE A O 1
ATOM 1001 N N . ILE A 1 122 ? -11.451 -0.757 1.012 1.00 90.75 122 ILE A N 1
ATOM 1002 C CA . ILE A 1 122 ? -12.877 -0.536 0.772 1.00 90.75 122 ILE A CA 1
ATOM 1003 C C . ILE A 1 122 ? -13.601 -0.649 2.105 1.00 90.75 122 ILE A C 1
ATOM 1005 O O . ILE A 1 122 ? -13.800 -1.746 2.631 1.00 90.75 122 ILE A O 1
ATOM 1009 N N . ASN A 1 123 ? -13.950 0.502 2.675 1.00 87.38 123 ASN A N 1
ATOM 1010 C CA . ASN A 1 123 ? -14.639 0.563 3.954 1.00 87.38 123 ASN A CA 1
ATOM 1011 C C . ASN A 1 123 ? -16.136 0.287 3.776 1.00 87.38 123 ASN A C 1
ATOM 1013 O O . ASN A 1 123 ? -16.818 0.994 3.035 1.00 87.38 123 ASN A O 1
ATOM 1017 N N . GLN A 1 124 ? -16.659 -0.706 4.492 1.00 83.06 124 GLN A N 1
ATOM 1018 C CA . GLN A 1 124 ? -18.091 -0.974 4.512 1.00 83.06 124 GLN A CA 1
ATOM 1019 C C . GLN A 1 124 ? -18.806 0.082 5.364 1.00 83.06 124 GLN A C 1
ATOM 1021 O O . GLN A 1 124 ? -18.677 0.101 6.590 1.00 83.06 124 GLN A O 1
ATOM 1026 N N . VAL A 1 125 ? -19.600 0.935 4.717 1.00 79.50 125 VAL A N 1
ATOM 1027 C CA . VAL A 1 125 ? -20.542 1.840 5.383 1.00 79.50 125 VAL A CA 1
ATOM 1028 C C . VAL A 1 125 ? -21.896 1.139 5.546 1.00 79.50 125 VAL A C 1
ATOM 1030 O O . VAL A 1 125 ? -22.497 0.707 4.570 1.00 79.50 125 VAL A O 1
ATOM 1033 N N . GLY A 1 126 ? -22.363 0.989 6.791 1.00 68.25 126 GLY A N 1
ATOM 1034 C CA . GLY A 1 126 ? -23.726 0.536 7.102 1.00 68.25 126 GLY A CA 1
ATOM 1035 C C . GLY A 1 126 ? -23.847 -0.754 7.927 1.00 68.25 126 GLY A C 1
ATOM 1036 O O . GLY A 1 126 ? -23.066 -1.699 7.812 1.00 68.25 126 GLY A O 1
ATOM 1037 N N . GLN A 1 127 ? -24.876 -0.790 8.777 1.00 62.69 127 GLN A N 1
ATOM 1038 C CA . GLN A 1 127 ? -25.523 -2.028 9.206 1.00 62.69 127 GLN A CA 1
ATOM 1039 C C . GLN A 1 127 ? -26.645 -2.289 8.202 1.00 62.69 127 GLN A C 1
ATOM 1041 O O . GLN A 1 127 ? -27.556 -1.471 8.096 1.00 62.69 127 GLN A O 1
ATOM 1046 N N . LEU A 1 128 ? -26.594 -3.413 7.486 1.00 60.41 128 LEU A N 1
ATOM 1047 C CA . LEU A 1 128 ? -27.799 -3.990 6.897 1.00 60.41 128 LEU A CA 1
ATOM 1048 C C . LEU A 1 128 ? -28.758 -4.248 8.063 1.00 60.41 128 LEU A C 1
ATOM 1050 O O . LEU A 1 128 ? -28.594 -5.216 8.802 1.00 60.41 128 LEU A O 1
ATOM 1054 N N . ARG A 1 129 ? -29.699 -3.329 8.293 1.00 55.12 129 ARG A N 1
ATOM 1055 C CA . ARG A 1 129 ? -30.891 -3.646 9.068 1.00 55.12 129 ARG A CA 1
ATOM 1056 C C . ARG A 1 129 ? -31.688 -4.576 8.170 1.00 55.12 129 ARG A C 1
ATOM 1058 O O . ARG A 1 129 ? -32.189 -4.136 7.140 1.00 55.12 129 ARG A O 1
ATOM 1065 N N . SER A 1 130 ? -31.718 -5.857 8.514 1.00 53.72 130 SER A N 1
ATOM 1066 C CA . SER A 1 130 ? -32.744 -6.761 8.014 1.00 53.72 130 SER A CA 1
ATOM 1067 C C . SER A 1 130 ? -34.092 -6.108 8.313 1.00 53.72 130 SER A C 1
ATOM 1069 O O . SER A 1 130 ? -34.420 -5.872 9.476 1.00 53.72 130 SER A O 1
ATOM 1071 N N . LEU A 1 131 ? -34.813 -5.716 7.266 1.00 57.59 131 LEU A N 1
ATOM 1072 C CA . LEU A 1 131 ? -36.253 -5.544 7.356 1.00 57.59 131 LEU A CA 1
ATOM 1073 C C . LEU A 1 131 ? -36.829 -6.955 7.284 1.00 57.59 131 LEU A C 1
ATOM 1075 O O . LEU A 1 131 ? -37.085 -7.431 6.188 1.00 57.59 131 LEU A O 1
ATOM 1079 N N . ASP A 1 132 ? -36.926 -7.604 8.439 1.00 45.50 132 ASP A N 1
ATOM 1080 C CA . ASP A 1 132 ? -37.791 -8.753 8.710 1.00 45.50 132 ASP A CA 1
ATOM 1081 C C . ASP A 1 132 ? -38.230 -8.666 10.178 1.00 45.50 132 ASP A C 1
ATOM 1083 O O . ASP A 1 132 ? -37.341 -8.463 11.044 1.00 45.50 132 ASP A O 1
#

Secondary structure (DSSP, 8-state):
------------S---TTT-------S----------B---------PPP---SS---HHHHHHH-TTPBTTTEE--SSSB-S-EEEEEEEESS-HHHHHHHHHHHHHHHHHTT-EEEEEEEE---------

pLDDT: mean 72.82, std 23.33, range [26.73, 95.94]

Sequence (132 aa):
MEPDFTGKRNVSEEEEKRMGVERMIGSGGQEERAVGTICIQLVCDVGRLLIEFSSQMTMERVQKENPNVTEGGRYTPPDCRPRWKVAIIIPFRHRENHLKYWLHYLHPILRRQKIDYGIYIINQVGQLRSLD

Foldseek 3Di:
DDPDPPPDDDDDDPPPPPPDDDDDPDPDDDPPPCPAAEPPQPPLPPPDDDADLPDQQDVVVLCVVQVQQDPQRWHADPHHHYPAEEEAEAEDEPPVRVVSSCSSPVRVVVVSSRHTYGYHYHYDPDDPPPPD

Radius of gyration: 18.02 Å; chains: 1; bounding box: 53×37×41 Å

InterPro domains:
  IPR003859 Beta-1,4-galactosyltransferase [PTHR19300] (36-128)
  IPR027995 Galactosyltransferase, N-terminal [PF13733] (46-127)
  IPR029044 Nucleotide-diphospho-sugar transferases [G3DSA:3.90.550.10] (37-130)
  IPR029044 Nucleotide-diphospho-sugar transferases [SSF53448] (38-124)